Protein AF-H5XG80-F1 (afdb_monomer_lite)

Structure (mmCIF, N/CA/C/O backbone):
data_AF-H5XG80-F1
#
_entry.id   AF-H5XG80-F1
#
loop_
_atom_site.group_PDB
_atom_site.id
_atom_site.type_symbol
_atom_site.label_atom_id
_atom_site.label_alt_id
_atom_site.label_comp_id
_atom_site.label_asym_id
_atom_site.label_entity_id
_atom_site.label_seq_id
_atom_site.pdbx_PDB_ins_code
_atom_site.Cartn_x
_atom_site.Cartn_y
_atom_site.Cartn_z
_atom_site.occupancy
_atom_site.B_iso_or_equiv
_atom_site.auth_seq_id
_atom_site.auth_comp_id
_atom_site.auth_asym_id
_atom_site.auth_atom_id
_atom_site.pdbx_PDB_model_num
ATOM 1 N N . MET A 1 1 ? 15.636 5.749 -4.303 1.00 70.00 1 MET A N 1
ATOM 2 C CA . MET A 1 1 ? 14.379 6.016 -5.043 1.00 70.00 1 MET A CA 1
ATOM 3 C C . MET A 1 1 ? 13.369 4.862 -4.986 1.00 70.00 1 MET A C 1
ATOM 5 O O . MET A 1 1 ? 12.306 5.058 -4.413 1.00 70.00 1 MET A O 1
ATOM 9 N N . LEU A 1 2 ? 13.654 3.663 -5.522 1.00 75.94 2 LEU A N 1
ATOM 10 C CA . LEU A 1 2 ? 12.750 2.494 -5.404 1.00 75.94 2 LEU A CA 1
ATOM 11 C C . LEU A 1 2 ? 12.643 1.981 -3.956 1.00 75.94 2 LEU A C 1
ATOM 13 O O . LEU A 1 2 ? 11.546 1.730 -3.465 1.00 75.94 2 LEU A O 1
ATOM 17 N N . THR A 1 3 ? 13.767 1.941 -3.239 1.00 82.44 3 THR A N 1
ATOM 18 C CA . THR A 1 3 ? 13.824 1.593 -1.810 1.00 82.44 3 THR A CA 1
ATOM 19 C C . THR A 1 3 ? 13.031 2.570 -0.937 1.00 82.44 3 THR A C 1
ATOM 21 O O . THR A 1 3 ? 12.360 2.151 -0.000 1.00 82.44 3 THR A O 1
ATOM 24 N N . ASP A 1 4 ? 13.036 3.864 -1.273 1.00 88.44 4 ASP A N 1
ATOM 25 C CA . ASP A 1 4 ? 12.267 4.879 -0.535 1.00 88.44 4 ASP A CA 1
ATOM 26 C C . ASP A 1 4 ? 10.761 4.699 -0.730 1.00 88.44 4 ASP A C 1
ATOM 28 O O . ASP A 1 4 ? 9.986 4.908 0.198 1.00 88.44 4 ASP A O 1
ATOM 32 N N . ARG A 1 5 ? 10.333 4.226 -1.908 1.00 86.19 5 ARG A N 1
ATOM 33 C CA . ARG A 1 5 ? 8.931 3.842 -2.129 1.00 86.19 5 ARG A CA 1
ATOM 34 C C . ARG A 1 5 ? 8.526 2.605 -1.364 1.00 86.19 5 ARG A C 1
ATOM 36 O O . ARG A 1 5 ? 7.406 2.564 -0.875 1.00 86.19 5 ARG A O 1
ATOM 43 N N . GLY A 1 6 ? 9.420 1.624 -1.262 1.00 88.50 6 GLY A N 1
ATOM 44 C CA . GLY A 1 6 ? 9.201 0.461 -0.406 1.00 88.50 6 GLY A CA 1
ATOM 45 C C . GLY A 1 6 ? 8.939 0.888 1.038 1.00 88.50 6 GLY A C 1
ATOM 46 O O . GLY A 1 6 ? 7.932 0.498 1.617 1.00 88.50 6 GLY A O 1
ATOM 47 N N . LYS A 1 7 ? 9.774 1.788 1.575 1.00 92.50 7 LYS A N 1
ATOM 48 C CA . LYS A 1 7 ? 9.577 2.369 2.914 1.00 92.50 7 LYS A CA 1
ATOM 49 C C . LYS A 1 7 ? 8.257 3.136 3.035 1.00 92.50 7 LYS A C 1
ATOM 51 O O . LYS A 1 7 ? 7.560 2.988 4.030 1.00 92.50 7 LYS A O 1
ATOM 56 N N . GLN A 1 8 ? 7.892 3.924 2.023 1.00 90.50 8 GLN A N 1
ATOM 57 C CA . GLN A 1 8 ? 6.626 4.661 2.024 1.00 90.50 8 GLN A CA 1
ATOM 58 C C . GLN A 1 8 ? 5.404 3.729 2.004 1.00 90.50 8 GLN A C 1
ATOM 60 O O . GLN A 1 8 ? 4.434 3.976 2.712 1.00 90.50 8 GLN A O 1
ATOM 65 N N . LEU A 1 9 ? 5.445 2.656 1.209 1.00 91.94 9 LEU A N 1
ATOM 66 C CA . LEU A 1 9 ? 4.387 1.646 1.191 1.00 91.94 9 LEU A CA 1
ATOM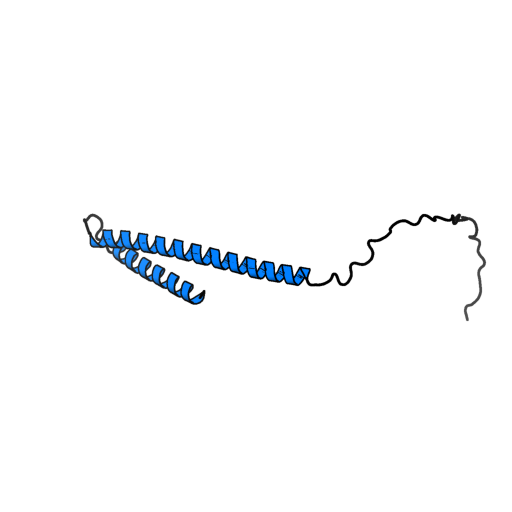 67 C C . LEU A 1 9 ? 4.265 0.954 2.548 1.00 91.94 9 LEU A C 1
ATOM 69 O O . LEU A 1 9 ? 3.148 0.791 3.029 1.00 91.94 9 LEU A O 1
ATOM 73 N N . GLN A 1 10 ? 5.394 0.605 3.170 1.00 93.62 10 GLN A N 1
ATOM 74 C CA . GLN A 1 10 ? 5.401 0.014 4.505 1.00 93.62 10 GLN A CA 1
ATOM 75 C C . GLN A 1 10 ? 4.727 0.935 5.528 1.00 93.62 10 GLN A C 1
ATOM 77 O O . GLN A 1 10 ? 3.835 0.487 6.235 1.00 93.62 10 GLN A O 1
ATOM 82 N N . ALA A 1 11 ? 5.064 2.229 5.535 1.00 93.75 11 ALA A N 1
ATOM 83 C CA . ALA A 1 11 ? 4.456 3.191 6.453 1.00 93.75 11 ALA A CA 1
ATOM 84 C C . ALA A 1 11 ? 2.923 3.251 6.317 1.00 93.75 11 ALA A C 1
ATOM 86 O O . ALA A 1 11 ? 2.215 3.213 7.319 1.00 93.75 11 ALA A O 1
ATOM 87 N N . PHE A 1 12 ? 2.392 3.266 5.088 1.00 92.12 12 PHE A N 1
ATOM 88 C CA . PHE A 1 12 ? 0.939 3.253 4.887 1.00 92.12 12 PHE A CA 1
ATOM 89 C C . PHE A 1 12 ? 0.280 1.929 5.308 1.00 92.12 12 PHE A C 1
ATOM 91 O O . PHE A 1 12 ? -0.873 1.927 5.737 1.00 92.12 12 PHE A O 1
ATOM 98 N N . PHE A 1 13 ? 0.980 0.797 5.178 1.00 94.62 13 PHE A N 1
ATOM 99 C CA . PHE A 1 13 ? 0.501 -0.490 5.693 1.00 94.62 13 PHE A CA 1
ATOM 100 C C . PHE A 1 13 ? 0.480 -0.522 7.223 1.00 94.62 13 PHE A C 1
ATOM 102 O O . PHE A 1 13 ? -0.478 -1.031 7.809 1.00 94.62 13 PHE A O 1
ATOM 109 N N . ASP A 1 14 ? 1.500 0.041 7.865 1.00 95.69 14 ASP A N 1
ATOM 110 C CA . ASP A 1 14 ? 1.578 0.134 9.321 1.00 95.69 14 ASP A CA 1
ATOM 111 C C . ASP A 1 14 ? 0.435 1.015 9.861 1.00 95.69 14 ASP A C 1
ATOM 113 O O . ASP A 1 14 ? -0.296 0.598 10.762 1.00 95.69 14 ASP A O 1
ATOM 117 N N . GLU A 1 15 ? 0.201 2.183 9.249 1.00 94.50 15 GLU A N 1
ATOM 118 C CA . GLU A 1 15 ? -0.930 3.068 9.571 1.00 94.50 15 GLU A CA 1
ATOM 119 C C . GLU A 1 15 ? -2.276 2.352 9.402 1.00 94.50 15 GLU A C 1
ATOM 121 O O . GLU A 1 15 ? -3.092 2.326 10.328 1.00 94.50 15 GLU A O 1
ATOM 126 N N . LEU A 1 16 ? -2.492 1.695 8.256 1.00 94.69 16 LEU A N 1
ATOM 127 C CA . LEU A 1 16 ? -3.708 0.921 8.002 1.00 94.69 16 LEU A CA 1
ATOM 128 C C . LEU A 1 16 ? -3.945 -0.134 9.089 1.00 94.69 16 LEU A C 1
ATOM 130 O O . LEU A 1 16 ? -5.062 -0.268 9.588 1.00 94.69 16 LEU A O 1
ATOM 134 N N . THR A 1 17 ? -2.897 -0.858 9.481 1.00 95.88 17 THR A N 1
ATOM 135 C CA . THR A 1 17 ? -2.980 -1.904 10.507 1.00 95.88 17 THR A CA 1
ATOM 136 C C . THR A 1 17 ? -3.436 -1.325 11.847 1.00 95.88 17 THR A C 1
ATOM 138 O O . THR A 1 17 ? -4.330 -1.881 12.488 1.00 95.88 17 THR A O 1
ATOM 141 N N . VAL A 1 18 ? -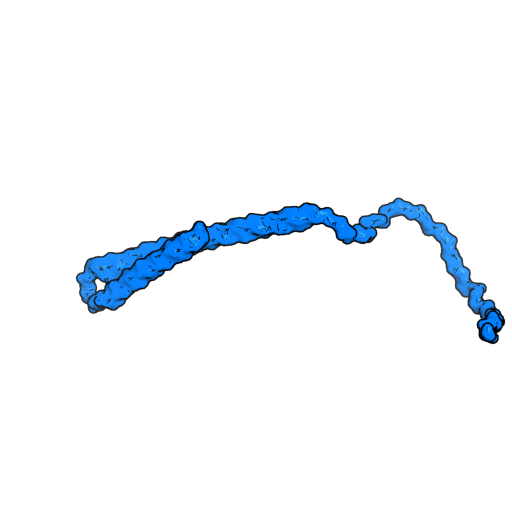2.895 -0.169 12.245 1.00 95.06 18 VAL A N 1
ATOM 142 C CA . VAL A 1 18 ? -3.301 0.532 13.474 1.00 95.06 18 VAL A CA 1
ATOM 143 C C . VAL A 1 18 ? -4.768 0.958 13.415 1.00 95.06 18 VAL A C 1
ATOM 145 O O . VAL A 1 18 ? -5.509 0.768 14.383 1.00 95.06 18 VAL A O 1
ATOM 148 N N . HIS A 1 19 ? -5.213 1.526 12.295 1.00 92.44 19 HIS A N 1
ATOM 149 C CA . HIS A 1 19 ? -6.593 1.982 12.143 1.00 92.44 19 HIS A CA 1
ATOM 150 C C . HIS A 1 19 ? -7.597 0.824 12.137 1.00 92.44 19 HIS A C 1
ATOM 152 O O . HIS A 1 19 ? -8.642 0.919 12.783 1.00 92.44 19 HIS A O 1
ATOM 158 N N . LEU A 1 20 ? -7.257 -0.295 11.494 1.00 93.19 20 LEU A N 1
ATOM 159 C CA . LEU A 1 20 ? -8.074 -1.508 11.521 1.00 93.19 20 LEU A CA 1
ATOM 160 C C . LEU A 1 20 ? -8.152 -2.110 12.924 1.00 93.19 20 LEU A C 1
ATOM 162 O O . LEU A 1 20 ? -9.244 -2.451 13.364 1.00 93.19 20 LEU A O 1
ATOM 166 N N . ALA A 1 21 ? -7.039 -2.171 13.659 1.00 92.94 21 ALA A N 1
ATOM 167 C CA . ALA A 1 21 ? -7.045 -2.647 15.040 1.00 92.94 21 ALA A CA 1
ATOM 168 C C . ALA A 1 21 ? -7.922 -1.765 15.945 1.00 92.94 21 ALA A C 1
ATOM 170 O O . ALA A 1 21 ? -8.667 -2.272 16.783 1.00 92.94 21 ALA A O 1
ATOM 171 N N . ARG A 1 22 ? -7.881 -0.439 15.766 1.00 89.69 22 ARG A N 1
ATOM 172 C CA . ARG A 1 22 ? -8.762 0.491 16.495 1.00 89.69 22 ARG A CA 1
ATOM 173 C C . ARG A 1 22 ? -10.229 0.292 16.141 1.00 89.69 22 ARG A C 1
ATOM 175 O O . ARG A 1 22 ? -11.072 0.328 17.030 1.00 89.69 22 ARG A O 1
ATOM 182 N N . TRP A 1 23 ? -10.530 0.083 14.862 1.00 89.19 23 TRP A N 1
ATOM 183 C CA . TRP A 1 23 ? -11.882 -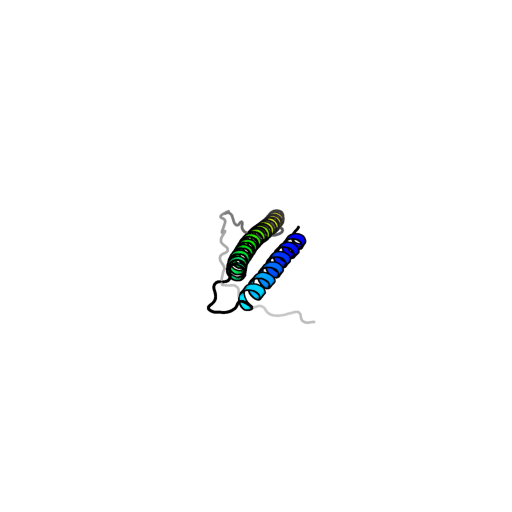0.241 14.430 1.00 89.19 23 TRP A CA 1
ATOM 184 C C . TRP A 1 23 ? -12.353 -1.556 15.049 1.00 89.19 23 TRP A C 1
ATOM 186 O O . TRP A 1 23 ? -13.462 -1.606 15.564 1.00 89.19 23 TRP A O 1
ATOM 196 N N . ASP A 1 24 ? -11.533 -2.604 15.047 1.00 90.06 24 ASP A N 1
ATOM 197 C CA . ASP A 1 24 ? -11.907 -3.927 15.558 1.00 90.06 24 ASP A CA 1
ATOM 198 C C . ASP A 1 24 ? -12.200 -3.925 17.067 1.00 90.06 24 ASP A C 1
ATOM 200 O O . ASP A 1 24 ? -13.179 -4.515 17.510 1.00 90.06 24 ASP A O 1
ATOM 204 N N . ASN A 1 25 ? -11.440 -3.147 17.844 1.00 88.25 25 ASN A N 1
ATOM 205 C CA . ASN A 1 25 ? -11.639 -2.998 19.291 1.00 88.25 25 ASN A CA 1
ATOM 206 C C . ASN A 1 25 ? -12.850 -2.127 19.690 1.00 88.25 25 ASN A C 1
ATOM 208 O O . ASN A 1 25 ? -13.074 -1.901 20.880 1.00 88.25 25 ASN A O 1
ATOM 212 N N . ARG A 1 26 ? -13.634 -1.613 18.734 1.00 89.00 26 ARG A N 1
ATOM 213 C CA . ARG A 1 26 ? -14.824 -0.801 19.038 1.00 89.00 26 ARG A CA 1
ATOM 214 C C . ARG A 1 26 ? -15.922 -1.639 19.699 1.00 89.00 26 ARG A C 1
ATOM 216 O O . ARG A 1 26 ? -16.150 -2.792 19.334 1.00 89.00 26 ARG A O 1
ATOM 223 N N . HIS A 1 27 ? -16.710 -1.026 20.578 1.00 81.06 27 HIS A N 1
ATOM 224 C CA . HIS A 1 27 ? -17.923 -1.665 21.087 1.00 81.06 27 HIS A CA 1
ATOM 225 C C . HIS A 1 27 ? -19.018 -1.689 20.013 1.00 81.06 27 HIS A C 1
ATOM 227 O O . HIS A 1 27 ? -19.583 -0.660 19.638 1.00 81.06 27 HIS A O 1
ATOM 233 N N . ALA A 1 28 ? -19.326 -2.885 19.508 1.00 74.88 28 ALA A N 1
ATOM 234 C CA . ALA A 1 28 ? -20.385 -3.074 18.526 1.00 74.88 28 ALA A CA 1
ATOM 235 C C . ALA A 1 28 ? -21.748 -2.643 19.103 1.00 74.88 28 ALA A C 1
ATOM 237 O O . ALA A 1 28 ? -22.148 -3.084 20.177 1.00 74.88 28 ALA A O 1
ATOM 238 N N . GLY A 1 29 ? -22.463 -1.785 18.371 1.00 73.31 29 GLY A N 1
ATOM 239 C CA . GLY A 1 29 ? -23.806 -1.323 18.742 1.00 73.31 29 GLY A CA 1
ATOM 240 C C . GLY A 1 29 ? -23.859 -0.007 19.523 1.00 73.31 29 GLY A C 1
ATOM 241 O O . GLY A 1 29 ? -24.956 0.450 19.832 1.00 73.31 29 GLY A O 1
ATOM 242 N N . GLN A 1 30 ? -22.719 0.634 19.800 1.00 80.00 30 GLN A N 1
ATOM 243 C CA . GLN A 1 30 ? -22.672 1.974 20.393 1.00 80.00 30 GLN A CA 1
ATOM 244 C C . GLN A 1 30 ? -22.105 3.002 19.411 1.00 80.00 30 GLN A C 1
ATOM 246 O O . GLN A 1 30 ? -21.258 2.693 18.572 1.00 80.00 30 GLN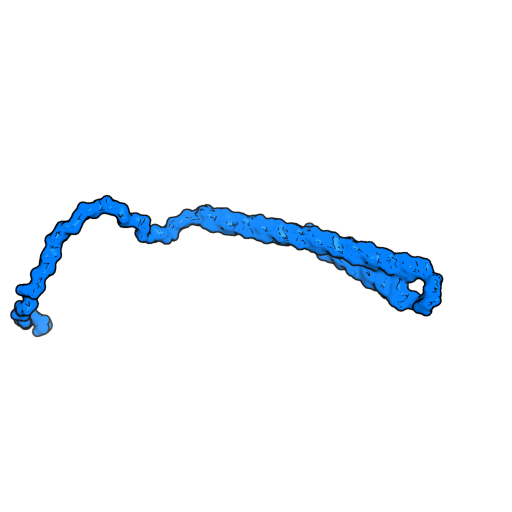 A O 1
ATOM 251 N N . ALA A 1 31 ? -22.594 4.239 19.505 1.00 76.44 31 ALA A N 1
ATOM 252 C CA . ALA A 1 31 ? -22.049 5.347 18.735 1.00 76.44 31 ALA A CA 1
ATOM 253 C C . ALA A 1 31 ? -20.676 5.734 19.303 1.00 76.44 31 ALA A C 1
ATOM 255 O O . ALA A 1 31 ? -20.586 6.294 20.393 1.00 76.44 31 ALA A O 1
ATOM 256 N N . ASP A 1 32 ? -19.619 5.445 18.546 1.00 85.31 32 ASP A N 1
ATOM 257 C CA . ASP A 1 32 ? -18.240 5.786 18.888 1.00 85.31 32 ASP A CA 1
ATOM 258 C C . ASP A 1 32 ? -17.618 6.625 17.760 1.00 85.31 32 ASP A C 1
ATOM 260 O O . ASP A 1 32 ? -17.331 6.140 16.659 1.00 85.31 32 ASP A O 1
ATOM 264 N N . ALA A 1 33 ? -17.420 7.915 18.041 1.00 88.19 33 ALA A N 1
ATOM 265 C CA . ALA A 1 33 ? -16.799 8.855 17.112 1.00 88.19 33 ALA A CA 1
ATOM 266 C C . ALA A 1 33 ? -15.329 8.505 16.817 1.00 88.19 33 ALA A C 1
ATOM 268 O O . ALA A 1 33 ? -14.851 8.740 15.705 1.00 88.19 33 ALA A O 1
ATOM 269 N N . GLY A 1 34 ? -14.617 7.919 17.784 1.00 88.19 34 GLY A N 1
ATOM 270 C CA . GLY A 1 34 ? -13.244 7.452 17.621 1.00 88.19 34 GLY A CA 1
ATOM 271 C C . GLY A 1 34 ? -13.167 6.261 16.672 1.00 88.19 34 GLY A C 1
ATOM 272 O O . GLY A 1 34 ? -12.353 6.270 15.748 1.00 88.19 34 GLY A O 1
ATOM 273 N N . ALA A 1 35 ? -14.065 5.287 16.828 1.00 88.00 35 ALA A N 1
ATOM 274 C CA . ALA A 1 35 ? -14.178 4.168 15.896 1.00 88.00 35 ALA A CA 1
ATOM 275 C C . ALA A 1 35 ? -14.532 4.650 14.484 1.00 88.00 35 ALA A C 1
ATOM 277 O O . ALA A 1 35 ? -13.898 4.235 13.514 1.00 88.00 35 ALA A O 1
ATOM 278 N N . ARG A 1 36 ? -15.495 5.573 14.347 1.00 90.50 36 ARG A N 1
ATOM 279 C CA . ARG A 1 36 ? -15.846 6.124 13.031 1.00 90.50 36 ARG A CA 1
ATOM 280 C C . ARG A 1 36 ? -14.647 6.793 12.359 1.00 90.50 36 ARG A C 1
ATOM 282 O O . ARG A 1 36 ? -14.371 6.505 11.198 1.00 90.50 36 ARG A O 1
ATOM 289 N N . ARG A 1 37 ? -13.902 7.610 13.106 1.00 92.75 37 ARG A N 1
ATOM 290 C CA . ARG A 1 37 ? -12.673 8.240 12.617 1.00 92.75 37 ARG A CA 1
ATOM 291 C C . ARG A 1 37 ? -11.619 7.208 12.218 1.00 92.75 37 ARG A C 1
ATOM 293 O O . ARG A 1 37 ? -11.022 7.346 11.161 1.00 92.75 37 ARG A O 1
ATOM 300 N N . ALA A 1 38 ? -11.435 6.148 13.006 1.00 91.31 38 ALA A N 1
ATOM 301 C CA . ALA A 1 38 ? -10.509 5.071 12.665 1.00 91.31 38 ALA A CA 1
ATOM 302 C C . ALA A 1 38 ? -10.884 4.376 11.345 1.00 91.31 38 ALA A C 1
ATOM 304 O O . ALA A 1 38 ? -9.999 4.066 10.553 1.00 91.31 38 ALA A O 1
ATOM 305 N N . ALA A 1 39 ? -12.176 4.177 11.069 1.00 90.19 39 ALA A N 1
ATOM 306 C CA . ALA A 1 39 ? -12.620 3.648 9.781 1.00 90.19 39 ALA A CA 1
ATOM 307 C C . ALA A 1 39 ? -12.323 4.611 8.619 1.00 90.19 39 ALA A C 1
ATOM 309 O O . ALA A 1 39 ? -11.825 4.176 7.580 1.00 90.19 39 ALA A O 1
ATOM 310 N N . ASP A 1 40 ? -12.590 5.907 8.790 1.00 95.38 40 ASP A N 1
ATOM 311 C CA . ASP A 1 40 ? -12.309 6.912 7.758 1.00 95.38 40 ASP A CA 1
ATOM 312 C C . ASP A 1 40 ? -10.790 7.019 7.481 1.00 95.38 40 ASP A C 1
ATOM 314 O O . ASP A 1 40 ? -10.364 7.039 6.323 1.00 95.38 40 ASP A O 1
ATOM 318 N N . ASP A 1 41 ? -9.958 6.970 8.525 1.00 95.25 41 ASP A N 1
ATOM 319 C CA . ASP A 1 41 ? -8.494 6.957 8.410 1.00 95.25 41 ASP A CA 1
ATOM 320 C C . ASP A 1 41 ? -7.969 5.661 7.748 1.00 95.25 41 ASP A C 1
ATOM 322 O O . ASP A 1 41 ? -7.037 5.695 6.934 1.00 95.25 41 ASP A O 1
ATOM 326 N N . ALA A 1 42 ? -8.590 4.505 8.021 1.00 92.56 42 ALA A N 1
ATOM 327 C CA . ALA A 1 42 ? -8.269 3.249 7.337 1.00 92.56 42 ALA A CA 1
ATOM 328 C C . ALA A 1 42 ? -8.547 3.350 5.826 1.00 92.56 42 ALA A C 1
ATOM 330 O O . ALA A 1 42 ? -7.712 2.963 5.004 1.00 92.56 42 ALA A O 1
ATOM 331 N N . VAL A 1 43 ? -9.688 3.931 5.438 1.00 96.75 43 VAL A N 1
ATOM 332 C CA . VAL A 1 43 ? -10.029 4.179 4.025 1.00 96.75 43 VAL A CA 1
ATOM 333 C C . VAL A 1 43 ? -9.031 5.142 3.373 1.00 96.75 43 VAL A C 1
ATOM 335 O O . VAL A 1 43 ? -8.609 4.921 2.229 1.00 96.75 43 VAL A O 1
ATOM 338 N N . ALA A 1 44 ? -8.604 6.184 4.090 1.00 95.81 44 ALA A N 1
ATOM 339 C CA . ALA A 1 44 ? -7.575 7.103 3.612 1.00 95.81 44 ALA A CA 1
ATOM 340 C C . ALA A 1 44 ? -6.239 6.379 3.360 1.00 95.81 44 ALA A C 1
ATOM 342 O O . ALA A 1 44 ? -5.637 6.554 2.295 1.00 95.81 44 ALA A O 1
ATOM 343 N N . SER A 1 45 ? -5.830 5.496 4.274 1.00 92.88 45 SER A N 1
ATOM 344 C CA . SER A 1 45 ? -4.605 4.691 4.161 1.00 92.88 45 SER A CA 1
ATOM 345 C C . SER A 1 45 ? -4.651 3.739 2.956 1.00 92.88 45 SER A C 1
ATOM 347 O O . SER A 1 45 ? -3.718 3.697 2.152 1.00 92.88 45 SER A O 1
ATOM 349 N N . ILE A 1 46 ? -5.777 3.045 2.740 1.00 93.56 46 ILE A N 1
ATOM 350 C CA . ILE A 1 46 ? -5.998 2.187 1.556 1.00 93.56 46 ILE A CA 1
ATOM 351 C C . ILE A 1 46 ? -5.906 3.002 0.259 1.00 93.56 46 ILE A C 1
ATOM 353 O O . ILE A 1 46 ? -5.295 2.576 -0.730 1.00 93.56 46 ILE A O 1
ATOM 357 N N . THR A 1 47 ? -6.490 4.198 0.255 1.00 97.38 47 THR A N 1
ATOM 358 C CA . THR A 1 47 ? -6.440 5.100 -0.900 1.00 97.38 47 THR A CA 1
ATOM 359 C C . THR A 1 47 ? -5.002 5.540 -1.193 1.00 97.38 47 THR A C 1
ATOM 361 O O . THR A 1 47 ? -4.580 5.551 -2.356 1.00 97.38 47 THR A O 1
ATOM 364 N N . ALA A 1 48 ? -4.223 5.866 -0.158 1.00 92.75 48 ALA A N 1
ATOM 365 C CA . ALA A 1 48 ? -2.814 6.225 -0.284 1.00 92.75 48 ALA A CA 1
ATOM 366 C C . ALA A 1 48 ? -1.967 5.059 -0.826 1.00 92.75 48 ALA A C 1
ATOM 368 O O . ALA A 1 48 ? -1.233 5.250 -1.803 1.00 92.75 48 ALA A O 1
ATOM 369 N N . LEU A 1 49 ? -2.143 3.846 -0.286 1.00 93.19 49 LEU A N 1
ATOM 370 C CA . LEU A 1 49 ? -1.501 2.616 -0.771 1.00 93.19 49 LEU A CA 1
ATOM 371 C C . LEU A 1 49 ? -1.779 2.381 -2.254 1.00 93.19 49 LEU A C 1
ATOM 373 O O . LEU A 1 49 ? -0.855 2.197 -3.047 1.00 93.19 49 LEU A O 1
ATOM 377 N N . THR A 1 50 ? -3.046 2.460 -2.654 1.00 95.12 50 THR A N 1
ATOM 378 C CA . THR A 1 50 ? -3.466 2.235 -4.043 1.00 95.12 50 THR A CA 1
ATOM 379 C C . THR A 1 50 ? -2.793 3.230 -4.994 1.00 95.12 50 THR A C 1
ATOM 381 O O . THR A 1 50 ? -2.251 2.852 -6.038 1.00 95.12 50 THR A O 1
ATOM 384 N N . ARG A 1 51 ? -2.742 4.515 -4.619 1.00 94.38 51 ARG A N 1
ATOM 385 C CA . ARG A 1 51 ? -2.054 5.555 -5.402 1.00 94.38 51 ARG A CA 1
ATOM 386 C C . ARG A 1 51 ? -0.549 5.300 -5.496 1.00 94.38 51 ARG A C 1
ATOM 388 O O . ARG A 1 51 ? 0.020 5.428 -6.585 1.00 94.38 51 ARG A O 1
ATOM 395 N N . ALA A 1 52 ? 0.089 4.932 -4.387 1.00 91.50 52 ALA A N 1
ATOM 396 C CA . ALA A 1 52 ? 1.516 4.638 -4.338 1.00 91.50 52 ALA A CA 1
ATOM 397 C C . ALA A 1 52 ? 1.874 3.419 -5.206 1.00 91.50 52 ALA A C 1
ATOM 399 O O . ALA A 1 52 ? 2.808 3.498 -6.010 1.00 91.50 52 ALA A O 1
ATOM 400 N N . LEU A 1 53 ? 1.080 2.345 -5.145 1.00 91.94 53 LEU A N 1
ATOM 401 C CA . LEU A 1 53 ? 1.238 1.154 -5.985 1.00 91.94 53 LEU A CA 1
ATOM 402 C C . LEU A 1 53 ? 1.070 1.476 -7.472 1.00 91.94 53 LEU A C 1
ATOM 404 O O . LEU A 1 53 ? 1.899 1.074 -8.289 1.00 91.94 53 LEU A O 1
ATOM 408 N N . HIS A 1 54 ? 0.061 2.267 -7.848 1.00 94.12 54 HIS A N 1
ATOM 409 C CA . HIS A 1 54 ? -0.092 2.707 -9.237 1.00 94.12 54 HIS A CA 1
ATOM 410 C C . HIS A 1 54 ? 1.090 3.549 -9.721 1.00 94.12 54 HIS A C 1
ATOM 412 O O . HIS A 1 54 ? 1.514 3.424 -10.873 1.00 94.12 54 HIS A O 1
ATOM 418 N N . LYS A 1 55 ? 1.648 4.404 -8.859 1.00 90.25 55 LYS A N 1
ATOM 419 C CA . LYS A 1 55 ? 2.843 5.189 -9.182 1.00 90.25 55 LYS A CA 1
ATOM 420 C C . LYS A 1 55 ? 4.065 4.288 -9.374 1.00 90.25 55 LYS A C 1
ATOM 422 O O . LYS A 1 55 ? 4.775 4.450 -10.363 1.00 90.25 55 LYS A O 1
ATOM 427 N N . LEU A 1 56 ? 4.279 3.324 -8.478 1.00 89.44 56 LEU A N 1
ATOM 428 C CA . LEU A 1 56 ? 5.359 2.341 -8.576 1.00 89.44 56 LEU A CA 1
ATOM 429 C C . LEU A 1 56 ? 5.238 1.498 -9.851 1.00 89.44 56 LEU A C 1
ATOM 431 O O . LEU A 1 56 ? 6.209 1.375 -10.593 1.00 89.44 56 LEU A O 1
ATOM 435 N N . ARG A 1 57 ? 4.035 1.002 -10.165 1.00 89.56 57 ARG A N 1
ATOM 436 C CA . ARG A 1 57 ? 3.760 0.259 -11.402 1.00 89.56 57 ARG A CA 1
ATOM 437 C C . ARG A 1 57 ? 4.130 1.070 -12.640 1.00 89.56 57 ARG A C 1
ATOM 439 O O . ARG A 1 57 ? 4.801 0.548 -13.523 1.00 89.56 57 ARG A O 1
ATOM 446 N N . ARG A 1 58 ? 3.702 2.335 -12.720 1.00 90.50 58 ARG A N 1
ATOM 447 C CA . ARG A 1 58 ? 4.018 3.204 -13.869 1.00 90.50 58 ARG A CA 1
ATOM 448 C C . ARG A 1 58 ? 5.520 3.381 -14.058 1.00 90.50 58 ARG A C 1
ATOM 450 O O . ARG A 1 58 ? 5.990 3.353 -15.189 1.00 90.50 58 ARG A O 1
ATOM 457 N N . GLU A 1 59 ? 6.264 3.527 -12.971 1.00 89.06 59 GLU A N 1
ATOM 458 C CA . GLU A 1 59 ? 7.717 3.677 -13.040 1.00 89.06 59 GLU A CA 1
ATOM 459 C C . GLU A 1 59 ? 8.432 2.402 -13.439 1.00 89.06 59 GLU A C 1
ATOM 461 O O . GLU A 1 59 ? 9.292 2.467 -14.309 1.00 89.06 59 GLU A O 1
ATOM 466 N N . LEU A 1 60 ? 8.041 1.255 -12.882 1.00 88.50 60 LEU A N 1
ATOM 467 C CA . LEU A 1 60 ? 8.598 -0.037 -13.278 1.00 88.50 60 LEU A CA 1
ATOM 468 C C . LEU A 1 60 ? 8.326 -0.337 -14.753 1.00 88.50 60 LEU A C 1
ATOM 470 O O . LEU A 1 60 ? 9.225 -0.763 -15.466 1.00 88.50 60 LEU A O 1
ATOM 474 N N . VAL A 1 61 ? 7.113 -0.057 -15.240 1.00 91.06 61 VAL A N 1
ATOM 475 C CA . VAL A 1 61 ? 6.781 -0.203 -16.665 1.00 91.06 61 VAL A CA 1
ATOM 476 C C . VAL A 1 61 ? 7.600 0.763 -17.521 1.00 91.06 61 VAL A C 1
ATOM 478 O O . VAL A 1 61 ? 8.105 0.367 -18.568 1.00 91.06 61 VAL A O 1
ATOM 481 N N . GLY A 1 62 ? 7.746 2.019 -17.092 1.00 89.88 62 GLY A N 1
ATOM 482 C CA . GLY A 1 62 ? 8.571 3.002 -17.793 1.00 89.88 62 GLY A CA 1
ATOM 483 C C . GLY A 1 62 ? 10.040 2.584 -17.868 1.00 89.88 62 GLY A C 1
ATOM 484 O O . GLY A 1 62 ? 10.651 2.695 -18.925 1.00 89.88 62 GLY A O 1
ATOM 485 N N . GLU A 1 63 ? 10.590 2.059 -16.775 1.00 85.62 63 GLU A N 1
ATOM 486 C CA . GLU A 1 63 ? 11.964 1.560 -16.715 1.00 85.62 63 GLU A CA 1
ATOM 487 C C . GLU A 1 63 ? 12.156 0.302 -17.570 1.00 85.62 63 GLU A C 1
ATOM 489 O O . GLU A 1 63 ? 13.109 0.214 -18.341 1.00 85.62 63 GLU A O 1
ATOM 494 N N . ALA A 1 64 ? 11.212 -0.641 -17.523 1.00 83.25 64 ALA A N 1
ATOM 495 C CA . ALA A 1 64 ? 11.235 -1.835 -18.365 1.00 83.25 64 ALA A CA 1
ATOM 496 C C . ALA A 1 64 ? 11.184 -1.484 -19.862 1.00 83.25 64 ALA A C 1
ATOM 498 O O . ALA A 1 64 ? 11.878 -2.094 -20.669 1.00 83.25 64 ALA A O 1
ATOM 499 N N . ARG A 1 65 ? 10.401 -0.466 -20.244 1.00 86.81 65 ARG A N 1
ATOM 500 C CA . ARG A 1 65 ? 10.378 0.030 -21.627 1.00 86.81 65 ARG A CA 1
ATOM 501 C C . ARG A 1 65 ? 11.700 0.671 -22.018 1.00 86.81 65 ARG A C 1
ATOM 503 O O . ARG A 1 65 ? 12.262 0.271 -23.021 1.00 86.81 65 ARG A O 1
ATOM 510 N N . ARG A 1 66 ? 12.250 1.574 -21.199 1.00 83.50 66 ARG A N 1
ATOM 511 C CA . ARG A 1 66 ? 13.553 2.207 -21.479 1.00 83.50 66 ARG A CA 1
ATOM 512 C C . ARG A 1 66 ? 14.682 1.190 -21.626 1.00 83.50 66 ARG A C 1
ATOM 514 O O . ARG A 1 66 ? 15.489 1.292 -22.543 1.00 83.50 66 ARG A O 1
ATOM 521 N N . THR A 1 67 ? 14.735 0.201 -20.739 1.00 78.06 67 THR A N 1
ATOM 522 C CA . THR A 1 67 ? 15.729 -0.881 -20.807 1.00 78.06 67 THR A CA 1
ATOM 523 C C . THR A 1 67 ? 15.494 -1.791 -22.017 1.00 78.06 67 THR A C 1
ATOM 525 O O . THR A 1 67 ? 16.453 -2.181 -22.687 1.00 78.06 67 THR A O 1
ATOM 528 N N . GLY A 1 68 ? 14.232 -2.067 -22.360 1.00 71.50 68 GLY A N 1
ATOM 529 C CA . GLY A 1 68 ? 13.837 -2.752 -23.591 1.00 71.50 68 GLY A CA 1
ATOM 530 C C . GLY A 1 68 ? 14.265 -2.007 -24.858 1.00 71.50 68 GLY A C 1
ATOM 531 O O . GLY A 1 68 ? 14.907 -2.605 -25.719 1.00 71.50 68 GLY A O 1
ATOM 532 N N . ASP A 1 69 ? 13.995 -0.705 -24.937 1.00 73.00 69 ASP A N 1
ATOM 533 C CA . ASP A 1 69 ? 14.356 0.175 -26.052 1.00 73.00 69 ASP A CA 1
ATOM 534 C C . ASP A 1 69 ? 15.877 0.290 -26.191 1.00 73.00 69 ASP A C 1
ATOM 536 O O . ASP A 1 69 ? 16.406 0.166 -27.291 1.00 73.00 69 ASP A O 1
ATOM 540 N N . ALA A 1 70 ? 16.612 0.418 -25.082 1.00 56.56 70 ALA A N 1
ATOM 541 C CA . ALA A 1 70 ? 18.075 0.396 -25.088 1.00 56.56 70 ALA A CA 1
ATOM 542 C C . ALA A 1 70 ? 18.629 -0.953 -25.585 1.00 56.56 70 ALA A C 1
ATOM 544 O O . ALA A 1 70 ? 19.609 -1.002 -26.331 1.00 56.56 70 ALA A O 1
ATOM 545 N N . THR A 1 71 ? 17.977 -2.061 -25.223 1.00 63.62 71 THR A N 1
ATOM 546 C CA . THR A 1 71 ? 18.338 -3.408 -25.693 1.00 63.62 71 THR A CA 1
ATOM 547 C C . THR A 1 71 ? 17.999 -3.604 -27.174 1.00 63.62 71 THR A C 1
ATOM 549 O O . THR A 1 71 ? 18.739 -4.272 -27.898 1.00 63.62 71 THR A O 1
ATOM 552 N N . ALA A 1 72 ? 16.890 -3.037 -27.649 1.00 57.28 72 ALA A N 1
ATOM 553 C CA . ALA A 1 72 ? 16.505 -3.043 -29.057 1.00 57.28 72 ALA A CA 1
ATOM 554 C C . ALA A 1 72 ? 17.456 -2.177 -29.896 1.00 57.28 72 ALA A C 1
ATOM 556 O O . ALA A 1 72 ? 17.967 -2.663 -30.900 1.00 57.28 72 ALA A O 1
ATOM 557 N N . ALA A 1 73 ? 17.787 -0.969 -29.432 1.00 59.75 73 ALA A N 1
ATOM 558 C CA . ALA A 1 73 ? 18.751 -0.070 -30.064 1.00 59.75 73 ALA A CA 1
ATOM 559 C C . ALA A 1 73 ? 20.156 -0.693 -30.144 1.00 59.75 73 ALA A C 1
ATOM 561 O O . ALA A 1 73 ? 20.826 -0.612 -31.171 1.00 59.75 73 ALA A O 1
ATOM 562 N N . ARG A 1 74 ? 20.597 -1.390 -29.087 1.00 57.28 74 ARG A N 1
ATOM 563 C CA . ARG A 1 74 ? 21.859 -2.145 -29.107 1.00 57.28 74 ARG A CA 1
ATOM 564 C C . ARG A 1 74 ? 21.822 -3.303 -30.107 1.00 57.28 74 ARG A C 1
ATOM 566 O O . ARG A 1 74 ? 22.829 -3.558 -30.756 1.00 57.28 74 ARG A O 1
ATOM 573 N N . ARG A 1 75 ? 20.680 -3.988 -30.249 1.00 54.00 75 ARG A N 1
ATOM 574 C CA . ARG A 1 75 ? 20.491 -5.042 -31.261 1.00 54.00 75 ARG A CA 1
ATOM 575 C C . ARG A 1 75 ? 20.465 -4.491 -32.684 1.00 54.00 75 ARG A C 1
ATOM 577 O O . ARG A 1 75 ? 21.073 -5.103 -33.547 1.00 54.00 75 ARG A O 1
ATOM 584 N N . SER A 1 76 ? 19.827 -3.347 -32.929 1.00 59.53 76 SER A N 1
ATOM 585 C CA . SER A 1 76 ? 19.835 -2.702 -34.249 1.00 59.53 76 SER A CA 1
ATOM 586 C C . SER A 1 76 ? 21.195 -2.103 -34.611 1.00 59.53 76 SER A C 1
ATOM 588 O O . SER A 1 76 ? 21.505 -1.958 -35.785 1.00 59.53 76 SER A O 1
ATOM 590 N N . ALA A 1 77 ? 22.012 -1.755 -33.612 1.00 60.53 77 ALA A N 1
ATOM 591 C CA . ALA A 1 77 ? 23.379 -1.279 -33.808 1.00 60.53 77 ALA A CA 1
ATOM 592 C C . ALA A 1 77 ? 24.398 -2.410 -34.038 1.00 60.53 77 ALA A C 1
ATOM 594 O O . ALA A 1 77 ? 25.543 -2.127 -34.387 1.00 60.53 77 ALA A O 1
ATOM 595 N N . LEU A 1 78 ? 24.015 -3.682 -33.855 1.00 58.56 78 LEU A N 1
ATOM 596 C CA . LEU A 1 78 ? 24.820 -4.798 -34.341 1.00 58.56 78 LEU A CA 1
ATOM 597 C C . LEU A 1 78 ? 24.679 -4.817 -35.869 1.00 58.56 78 LEU A C 1
ATOM 599 O O . LEU A 1 78 ? 23.577 -5.076 -36.358 1.00 58.56 78 LEU A O 1
ATOM 603 N N . PRO A 1 79 ? 25.747 -4.557 -36.647 1.00 58.22 79 PRO A N 1
ATOM 604 C CA . PRO A 1 79 ? 25.682 -4.792 -38.080 1.00 58.22 79 PRO A CA 1
ATOM 605 C C . PRO A 1 79 ? 25.311 -6.260 -38.289 1.00 58.22 79 PRO A C 1
ATOM 607 O O . PRO A 1 79 ? 25.795 -7.120 -37.547 1.00 58.22 79 PRO A O 1
ATOM 610 N N . HIS A 1 80 ? 24.461 -6.544 -39.279 1.00 53.38 80 HIS A N 1
ATOM 611 C CA . HIS A 1 80 ? 24.191 -7.901 -39.749 1.00 53.38 80 HIS A CA 1
ATOM 612 C C . HIS A 1 80 ? 25.514 -8.550 -40.186 1.00 53.38 80 HIS A C 1
ATOM 614 O O . HIS A 1 80 ? 25.873 -8.553 -41.360 1.00 53.38 80 HIS A O 1
ATOM 620 N N . ARG A 1 81 ? 26.292 -9.072 -39.235 1.00 58.34 81 ARG A N 1
ATOM 621 C CA . ARG A 1 81 ? 27.435 -9.924 -39.519 1.00 58.34 81 ARG A CA 1
ATOM 622 C C . ARG A 1 81 ? 26.843 -11.251 -39.960 1.00 58.34 81 ARG A C 1
ATOM 624 O O . ARG A 1 81 ? 26.366 -12.025 -39.140 1.00 58.34 81 ARG A O 1
ATOM 631 N N . PHE A 1 82 ? 26.884 -11.439 -41.276 1.00 51.09 82 PHE A N 1
ATOM 632 C CA . PHE A 1 82 ? 26.500 -12.637 -42.012 1.00 51.09 82 PHE A CA 1
ATOM 633 C C . PHE A 1 82 ? 24.987 -12.881 -42.149 1.00 51.09 82 PHE A C 1
ATOM 635 O O . PHE A 1 82 ? 24.386 -13.689 -41.447 1.00 51.09 82 PHE A O 1
ATOM 642 N N . ARG A 1 83 ? 24.380 -12.231 -43.150 1.00 51.81 83 ARG A N 1
ATOM 643 C CA . ARG A 1 83 ? 23.262 -12.814 -43.902 1.00 51.81 83 ARG A CA 1
ATOM 644 C C . ARG A 1 83 ? 23.848 -13.304 -45.223 1.00 51.81 83 ARG A C 1
ATOM 646 O O . ARG A 1 83 ? 24.091 -12.507 -46.121 1.00 51.81 83 ARG A O 1
ATOM 653 N N . GLY A 1 84 ? 24.212 -14.581 -45.269 1.00 48.91 84 GLY A N 1
ATOM 654 C CA . GLY A 1 84 ? 24.663 -15.216 -46.502 1.00 48.91 84 GLY A CA 1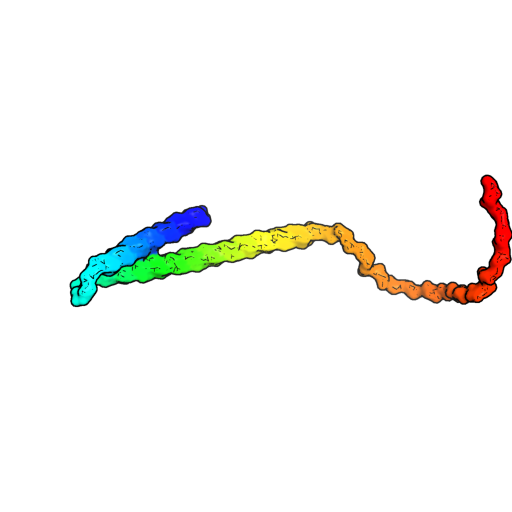
ATOM 655 C C . GLY A 1 84 ? 23.548 -15.186 -47.548 1.00 48.91 84 GLY A C 1
ATOM 656 O O . GLY A 1 84 ? 22.404 -15.466 -47.207 1.00 48.91 84 GLY A O 1
ATOM 657 N N . TYR A 1 85 ? 23.926 -14.812 -48.772 1.00 50.38 85 TYR A N 1
ATOM 658 C CA . TYR A 1 85 ? 23.262 -15.084 -50.050 1.00 50.38 85 TYR A CA 1
ATOM 659 C C . TYR A 1 85 ? 21.730 -14.978 -50.081 1.00 50.38 85 TYR A C 1
ATOM 661 O O . TYR A 1 85 ? 21.023 -15.970 -49.947 1.00 50.38 85 TYR A O 1
ATOM 669 N N . ASP A 1 86 ? 21.231 -13.775 -50.365 1.00 53.56 86 ASP A N 1
ATOM 670 C CA . ASP A 1 86 ? 19.880 -13.570 -50.902 1.00 53.56 86 ASP A CA 1
ATOM 671 C C . ASP A 1 86 ? 19.947 -12.491 -51.994 1.00 53.56 86 ASP A C 1
ATOM 673 O O . ASP A 1 86 ? 19.576 -11.334 -51.805 1.00 53.56 86 ASP A O 1
ATOM 677 N N . GLY A 1 87 ? 20.594 -12.862 -53.100 1.00 44.12 87 GLY A N 1
ATOM 678 C CA . GLY A 1 87 ? 20.892 -12.000 -54.240 1.00 44.12 87 GLY A CA 1
ATOM 679 C C . GLY A 1 87 ? 21.282 -12.851 -55.443 1.00 44.12 87 GLY A C 1
ATOM 680 O O . GLY A 1 87 ? 22.451 -12.922 -55.801 1.00 44.12 87 GLY A O 1
ATOM 681 N N . TYR A 1 88 ? 20.306 -13.572 -55.997 1.00 44.97 88 TYR A N 1
ATOM 682 C CA . TYR A 1 88 ? 20.352 -14.038 -57.383 1.00 44.97 88 TYR A CA 1
ATOM 683 C C . TYR A 1 88 ? 19.468 -13.101 -58.206 1.00 44.97 88 TYR A C 1
ATOM 685 O O . TYR A 1 88 ? 18.310 -13.388 -58.500 1.00 44.97 88 TYR A O 1
ATOM 693 N N . ASP A 1 89 ? 20.008 -11.937 -58.536 1.00 48.22 89 ASP A N 1
ATOM 694 C CA . ASP A 1 89 ? 19.487 -11.028 -59.540 1.00 48.22 89 ASP A CA 1
ATOM 695 C C . ASP A 1 89 ? 20.087 -11.376 -60.911 1.00 48.22 89 ASP A C 1
ATOM 697 O O . ASP A 1 89 ? 21.210 -11.034 -61.260 1.00 48.22 89 ASP A O 1
ATOM 701 N N . GLY A 1 90 ? 19.286 -12.133 -61.663 1.00 52.28 90 GLY A N 1
ATOM 702 C CA . GLY A 1 90 ? 19.200 -12.191 -63.121 1.00 52.28 90 GLY A CA 1
ATOM 703 C C . GLY A 1 90 ? 20.409 -11.788 -63.968 1.00 52.28 90 GLY A C 1
ATOM 704 O O . GLY A 1 90 ? 20.514 -10.642 -64.390 1.00 52.28 90 GLY A O 1
ATOM 705 N N . TYR A 1 91 ? 21.154 -12.796 -64.422 1.00 45.00 91 TYR A N 1
ATOM 706 C CA . TYR A 1 91 ? 21.680 -12.822 -65.786 1.00 45.00 91 TYR A CA 1
ATOM 707 C C . TYR A 1 91 ? 21.306 -14.163 -66.416 1.00 45.00 91 TYR A C 1
ATOM 709 O O . TYR A 1 91 ? 21.694 -15.226 -65.937 1.00 45.00 91 TYR A O 1
ATOM 717 N N . GLY A 1 92 ? 20.469 -14.093 -67.452 1.00 51.91 92 GLY A N 1
ATOM 718 C CA . GLY A 1 92 ? 20.090 -15.234 -68.270 1.00 51.91 92 GLY A CA 1
ATOM 719 C C . GLY A 1 92 ? 21.293 -15.779 -69.033 1.00 51.91 92 GLY A C 1
ATOM 720 O O . GLY A 1 92 ? 22.079 -15.018 -69.593 1.00 51.91 92 GLY A O 1
ATOM 721 N N . GLY A 1 93 ? 21.412 -17.101 -69.041 1.00 39.59 93 GLY A N 1
ATOM 722 C CA . GLY A 1 93 ? 22.478 -17.820 -69.724 1.00 39.59 93 GLY A CA 1
ATOM 723 C C . GLY A 1 93 ? 22.436 -19.299 -69.373 1.00 39.59 93 GLY A C 1
ATOM 724 O O . GLY A 1 93 ? 23.404 -19.835 -68.849 1.00 39.59 93 GLY A O 1
ATOM 725 N N . TYR A 1 94 ? 21.293 -19.949 -69.598 1.00 43.38 94 TYR A N 1
ATOM 726 C CA . TYR A 1 94 ? 21.272 -21.405 -69.706 1.00 43.38 94 TYR A CA 1
ATOM 727 C C . TYR A 1 94 ? 21.786 -21.739 -71.108 1.00 43.38 94 TYR A C 1
ATOM 729 O O . TYR A 1 94 ? 20.996 -21.862 -72.041 1.00 43.38 94 TYR A O 1
ATOM 737 N N . ASP A 1 95 ? 23.108 -21.797 -71.263 1.00 48.19 95 ASP A N 1
ATOM 738 C CA . ASP A 1 95 ? 23.697 -22.534 -72.377 1.00 48.19 95 ASP A CA 1
ATOM 739 C C . ASP A 1 95 ? 23.500 -24.021 -72.084 1.00 48.19 95 ASP A C 1
ATOM 741 O O . ASP A 1 95 ? 23.808 -24.512 -70.994 1.00 48.19 95 ASP A O 1
ATOM 745 N N . GLY A 1 96 ? 22.877 -24.702 -73.041 1.00 46.38 96 GLY A N 1
ATOM 746 C CA . GLY A 1 96 ? 22.523 -26.104 -72.940 1.00 46.38 96 GLY A CA 1
ATOM 747 C C . GLY A 1 96 ? 23.759 -26.979 -72.792 1.00 46.38 96 GLY A C 1
ATOM 748 O O . GLY A 1 96 ? 24.620 -27.011 -73.667 1.00 46.38 96 GLY A O 1
ATOM 749 N N . TYR A 1 97 ? 23.793 -27.747 -71.711 1.00 48.88 97 TYR A N 1
ATOM 750 C CA . TYR A 1 97 ? 24.455 -29.040 -71.720 1.00 48.88 97 TYR A CA 1
ATOM 751 C C . TYR A 1 97 ? 23.340 -30.059 -71.943 1.00 48.88 97 TYR A C 1
ATOM 753 O O . TYR A 1 97 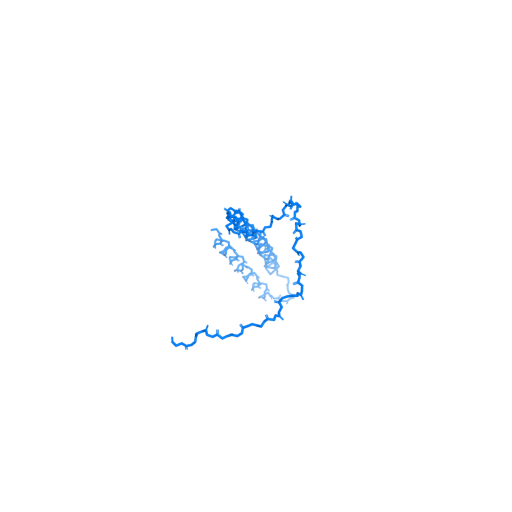? 22.556 -30.338 -71.034 1.00 48.88 97 TYR A O 1
ATOM 761 N N . GLU A 1 98 ? 23.208 -30.536 -73.181 1.00 43.47 98 GLU A N 1
ATOM 762 C CA . GLU A 1 98 ? 22.528 -31.802 -73.437 1.00 43.47 98 GLU A CA 1
ATOM 763 C C . GLU A 1 98 ? 23.228 -32.857 -72.578 1.00 43.47 98 GLU A C 1
ATOM 765 O O . GLU A 1 98 ? 24.438 -33.061 -72.679 1.00 43.47 98 GLU A O 1
ATOM 770 N N . ILE A 1 99 ? 22.474 -33.472 -71.671 1.00 46.09 99 ILE A N 1
ATOM 771 C CA . ILE A 1 99 ? 22.897 -34.707 -71.027 1.00 46.09 99 ILE A CA 1
ATOM 772 C C . ILE A 1 99 ? 22.737 -35.773 -72.108 1.00 46.09 99 ILE A C 1
ATOM 774 O O . ILE A 1 99 ? 21.618 -36.183 -72.409 1.00 46.09 99 ILE A O 1
ATOM 778 N N . ASP A 1 100 ? 23.842 -36.137 -72.756 1.00 48.50 100 ASP A N 1
ATOM 779 C CA . ASP A 1 100 ? 23.885 -37.308 -73.625 1.00 48.50 100 ASP A CA 1
ATOM 780 C C . ASP A 1 100 ? 23.884 -38.548 -72.718 1.00 48.50 100 ASP A C 1
ATOM 782 O O . ASP A 1 100 ? 24.882 -38.881 -72.075 1.00 48.50 100 ASP A O 1
ATOM 786 N N . ASP A 1 101 ? 22.716 -39.177 -72.593 1.00 49.25 101 ASP A N 1
ATOM 787 C CA . ASP A 1 101 ? 22.443 -40.381 -71.797 1.00 49.25 101 ASP A CA 1
ATOM 788 C C . ASP A 1 101 ? 23.082 -41.651 -72.412 1.00 49.25 101 ASP A C 1
ATOM 790 O O . ASP A 1 101 ? 22.477 -42.725 -72.399 1.00 49.25 101 ASP A O 1
ATOM 794 N N . ASN A 1 102 ? 24.286 -41.566 -72.998 1.00 48.47 102 ASN A N 1
ATOM 795 C CA . ASN A 1 102 ? 24.793 -42.658 -73.831 1.00 48.47 102 ASN A CA 1
ATOM 796 C C . ASN A 1 102 ? 26.315 -42.887 -73.857 1.00 48.47 102 ASN A C 1
ATOM 798 O O . ASN A 1 102 ? 26.844 -43.279 -74.889 1.00 48.47 102 ASN A O 1
ATOM 802 N N . ASP A 1 103 ? 27.008 -42.752 -72.722 1.00 47.81 103 ASP A N 1
ATOM 803 C CA . ASP A 1 103 ? 28.343 -43.362 -72.550 1.00 47.81 103 ASP A CA 1
ATOM 804 C C . ASP A 1 103 ? 28.512 -43.974 -71.146 1.00 47.81 103 ASP A C 1
ATOM 806 O O . ASP A 1 103 ? 29.352 -43.591 -70.331 1.00 47.81 103 ASP A O 1
ATOM 810 N N . VAL A 1 104 ? 27.671 -44.973 -70.851 1.00 50.25 104 VAL A N 1
ATOM 811 C CA . VAL A 1 104 ? 27.959 -45.993 -69.831 1.00 50.25 104 VAL A CA 1
ATOM 812 C C . VAL A 1 104 ? 28.238 -47.309 -70.548 1.00 50.25 104 VAL A C 1
ATOM 814 O O . VAL A 1 104 ? 27.347 -48.140 -70.698 1.00 50.25 104 VAL A O 1
ATOM 817 N N . VAL A 1 105 ? 29.483 -47.494 -70.982 1.00 44.19 105 VAL A N 1
ATOM 818 C CA . VAL A 1 105 ? 30.090 -48.813 -71.220 1.00 44.19 105 VAL A CA 1
ATOM 819 C C . VAL A 1 105 ? 31.567 -48.669 -70.840 1.00 44.19 105 VAL A C 1
ATOM 821 O O . VAL A 1 105 ? 32.330 -47.999 -71.521 1.00 44.19 105 VAL A O 1
ATOM 824 N N . ASP A 1 106 ? 31.902 -48.927 -69.580 1.00 48.84 106 ASP A N 1
ATOM 825 C CA . ASP A 1 106 ? 32.551 -50.173 -69.152 1.00 48.84 106 ASP A CA 1
ATOM 826 C C . ASP A 1 106 ? 33.896 -50.383 -69.864 1.00 48.84 106 ASP A C 1
ATOM 828 O O . ASP A 1 106 ? 33.954 -50.934 -70.959 1.00 48.84 106 ASP A O 1
ATOM 832 N N . ASP A 1 107 ? 34.981 -49.956 -69.215 1.00 44.53 107 ASP A N 1
ATOM 833 C CA . ASP A 1 107 ? 36.244 -50.669 -69.361 1.00 44.53 107 ASP A CA 1
ATOM 834 C C . ASP A 1 107 ? 36.926 -50.755 -67.996 1.00 44.53 107 ASP A C 1
ATOM 836 O O . ASP A 1 107 ? 37.285 -49.766 -67.348 1.00 44.53 107 ASP A O 1
ATOM 840 N N . GLN A 1 108 ? 36.980 -51.990 -67.518 1.00 42.88 108 GLN A N 1
ATOM 841 C CA . GLN A 1 108 ? 37.600 -52.378 -66.274 1.00 42.88 108 GLN A CA 1
ATOM 842 C C . GLN A 1 108 ? 39.127 -52.314 -66.369 1.00 42.88 108 GLN A C 1
ATOM 844 O O . GLN A 1 108 ? 39.719 -52.486 -67.428 1.00 42.88 108 GLN A O 1
ATOM 849 N N . ALA A 1 109 ? 39.712 -52.299 -65.173 1.00 46.81 109 ALA A N 1
ATOM 850 C CA . ALA A 1 109 ? 40.951 -52.974 -64.800 1.00 46.81 109 ALA A CA 1
ATOM 851 C C . ALA A 1 109 ? 42.230 -52.131 -64.721 1.00 46.81 109 ALA A C 1
ATOM 853 O O . ALA A 1 109 ? 42.535 -51.285 -65.548 1.00 46.81 109 ALA A O 1
ATOM 854 N N . GLU A 1 110 ? 42.986 -52.489 -63.679 1.00 44.28 110 GLU A N 1
ATOM 855 C CA . GLU A 1 110 ? 44.307 -52.008 -63.273 1.00 44.28 110 GLU A CA 1
ATOM 856 C C . GLU A 1 110 ? 44.285 -50.603 -62.645 1.00 44.28 110 GLU A C 1
ATOM 858 O O . GLU A 1 110 ? 44.097 -49.590 -63.294 1.00 44.28 110 GLU A O 1
ATOM 863 N N . GLN A 1 111 ? 44.511 -50.441 -61.343 1.00 39.56 111 GLN A N 1
ATOM 864 C CA . GLN A 1 111 ? 45.706 -50.921 -60.657 1.00 39.56 111 GLN A CA 1
ATOM 865 C C . GLN A 1 111 ? 45.405 -51.190 -59.176 1.00 39.56 111 GLN A C 1
ATOM 867 O O . GLN A 1 111 ? 45.174 -50.275 -58.388 1.00 39.56 111 GLN A O 1
ATOM 872 N N . ALA A 1 112 ? 45.453 -52.467 -58.802 1.00 42.91 112 ALA A N 1
ATOM 873 C CA . ALA A 1 112 ? 45.829 -52.882 -57.462 1.00 42.91 112 ALA A CA 1
ATOM 874 C C . ALA A 1 112 ? 47.272 -53.391 -57.537 1.00 42.91 112 ALA A C 1
ATOM 876 O O . ALA A 1 112 ? 47.508 -54.435 -58.143 1.00 42.91 112 ALA A O 1
ATOM 877 N N . MET A 1 113 ? 48.206 -52.648 -56.943 1.00 37.66 113 MET A N 1
ATOM 878 C CA . MET A 1 113 ? 49.383 -53.163 -56.230 1.00 37.66 113 MET A CA 1
ATOM 879 C C . MET A 1 113 ? 50.007 -52.046 -55.402 1.00 37.66 113 MET A C 1
ATOM 881 O O . MET A 1 113 ? 50.356 -51.001 -55.989 1.00 37.66 113 MET A O 1
#

Foldseek 3Di:
DLVVLVVVLVVLVVLLVVLVVQLVPDDPPDDDPSNVVSVVSNVVSVVVNVVSVVVSVVVVVVVVVVVVVVVVVVVVPPPPPDPPDPDPPDDDDCPDDDPPPDPPDDDDDDDDD

Radius of gyration: 39.65 Å; chains: 1; bounding box: 73×62×95 Å

pLDDT: mean 73.67, std 20.11, range [37.66, 97.38]

Sequence (113 aa):
MLTDRGKQLQAFFDELTVHLARWDNRHAGQADAGARRAADDAVASITALTRALHKLRRELVGEARRTGDATAARRSALPHRFRGYDGYDGYGGYDGYEIDDNDVVDDQAEQAM

Organism: NCBI:txid882082

Secondary structure (DSSP, 8-state):
-HHHHHHHHHHHHHHHHHHHHHHHTS-TTS--HHHHHHHHHHHHHHHHHHHHHHHHHHHHHHHHHHHHHHHHHHHHTS-----------------------------------